Protein AF-A0A529SGU7-F1 (afdb_monomer_lite)

Sequence (131 aa):
VHPRQRAVHNLLGPTASAELVRAQTDTYDHALRNVLEPHMVALLEATMWRQIRDPDFMLGALKTYRMMTGLSQMDTDFVQNWWVNSLPQFAPAPPFPTADAEQHQLAAIGRMAVDDSYIAPDKELVAEALK

Radius of gyration: 21.24 Å; chains: 1; bounding box: 64×26×61 Å

pLDDT: mean 87.63, std 14.9, range [38.34, 98.0]

Foldseek 3Di:
DDDDDDPDPPPCPPVVVVVVVVVVVVVLLCCLPVPVLVVLLVQLLVLCVVCLVPLVLLVLSLVLNCCQQVVDQDDLVSNLCCVPPPSCVRGPDRCDPDPVSSVSNSVSSVVSNPDVPHDHDDPVSNVSSVD

Secondary structure (DSSP, 8-state):
-----S-SSS---HHHHHHHHHHHHHHHHHHIIIIIHHHHHHHHHHHHHHTTT-HHHHHHHHHHHHHHTTSS---HHHHHHHHHHTGGGT-SS-S-SSHHHHHHHHHHHHHHTT---PPPP-HHHHHHHT-

Structure (mmCIF, N/CA/C/O backbone):
data_AF-A0A529SGU7-F1
#
_entry.id   AF-A0A529SGU7-F1
#
loop_
_atom_site.group_PDB
_atom_site.id
_atom_site.type_symbol
_atom_site.label_atom_id
_atom_site.label_alt_id
_atom_site.label_comp_id
_atom_site.label_asym_id
_atom_site.label_entity_id
_atom_site.label_seq_id
_atom_site.pdbx_PDB_ins_code
_atom_site.Cartn_x
_atom_site.Cartn_y
_atom_site.Cartn_z
_atom_site.occupancy
_atom_site.B_iso_or_equiv
_atom_site.auth_seq_id
_atom_site.auth_comp_id
_atom_site.auth_asym_id
_atom_site.auth_atom_id
_atom_site.pdbx_PDB_model_num
ATOM 1 N N . VAL A 1 1 ? 49.561 -14.986 -44.511 1.00 38.34 1 VAL A N 1
ATOM 2 C CA . VAL A 1 1 ? 49.350 -13.982 -43.441 1.00 38.34 1 VAL A CA 1
ATOM 3 C C . VAL A 1 1 ? 47.846 -13.723 -43.336 1.00 38.34 1 VAL A C 1
ATOM 5 O O . VAL A 1 1 ? 47.207 -13.596 -44.367 1.00 38.34 1 VAL A O 1
ATOM 8 N N . HIS A 1 2 ? 47.311 -13.820 -42.115 1.00 39.12 2 HIS A N 1
ATOM 9 C CA . HIS A 1 2 ? 45.914 -13.853 -41.633 1.00 39.12 2 HIS A CA 1
ATOM 10 C C . HIS A 1 2 ? 44.749 -13.272 -42.469 1.00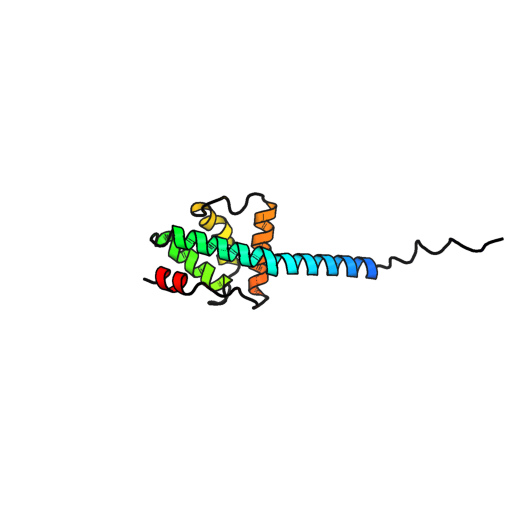 39.12 2 HIS A C 1
ATOM 12 O O . HIS A 1 2 ? 44.820 -12.124 -42.897 1.00 39.12 2 HIS A O 1
ATOM 18 N N . PRO A 1 3 ? 43.580 -13.952 -42.475 1.00 44.47 3 PRO A N 1
ATOM 19 C CA . PRO A 1 3 ? 42.276 -13.312 -42.564 1.00 44.47 3 PRO A CA 1
ATOM 20 C C . PRO A 1 3 ? 41.609 -13.331 -41.179 1.00 44.47 3 PRO A C 1
ATOM 22 O O . PRO A 1 3 ? 41.176 -14.375 -40.694 1.00 44.47 3 PRO A O 1
ATOM 25 N N . ARG A 1 4 ? 41.525 -12.193 -40.494 1.00 48.12 4 ARG A N 1
ATOM 26 C CA . ARG A 1 4 ? 40.613 -12.036 -39.352 1.00 48.12 4 ARG A CA 1
ATOM 27 C C . ARG A 1 4 ? 40.377 -10.561 -39.094 1.00 48.12 4 ARG A C 1
ATOM 29 O O . ARG A 1 4 ? 41.278 -9.760 -39.278 1.00 48.12 4 ARG A O 1
ATOM 36 N N . GLN A 1 5 ? 39.181 -10.267 -38.596 1.00 47.78 5 GLN A N 1
ATOM 37 C CA . GLN A 1 5 ? 38.707 -8.955 -38.146 1.00 47.78 5 GLN A CA 1
ATOM 38 C C . GLN A 1 5 ? 38.074 -8.048 -39.208 1.00 47.78 5 GLN A C 1
ATOM 40 O O . GLN A 1 5 ? 38.415 -6.880 -39.329 1.00 47.78 5 GLN A O 1
ATOM 45 N N . ARG A 1 6 ? 37.033 -8.537 -39.887 1.00 46.09 6 ARG A N 1
ATOM 46 C CA . ARG A 1 6 ? 35.913 -7.671 -40.300 1.00 46.09 6 ARG A CA 1
ATOM 47 C C . ARG A 1 6 ? 34.583 -8.417 -40.196 1.00 46.09 6 ARG A C 1
ATOM 49 O O . ARG A 1 6 ? 33.979 -8.725 -41.209 1.00 46.09 6 ARG A O 1
ATOM 56 N N . ALA A 1 7 ? 34.152 -8.740 -38.977 1.00 48.75 7 ALA A N 1
ATOM 57 C CA . ALA A 1 7 ? 32.763 -9.132 -38.701 1.00 48.75 7 ALA A CA 1
ATOM 58 C C . ALA A 1 7 ? 32.495 -9.204 -37.187 1.00 48.75 7 ALA A C 1
ATOM 60 O O . ALA A 1 7 ? 32.244 -10.274 -36.652 1.00 48.75 7 ALA A O 1
ATOM 61 N N . VAL A 1 8 ? 32.586 -8.082 -36.469 1.00 48.19 8 VAL A N 1
ATOM 62 C CA . VAL A 1 8 ? 31.985 -7.992 -35.117 1.00 48.19 8 VAL A CA 1
ATOM 63 C C . VAL A 1 8 ? 31.100 -6.760 -34.923 1.00 48.19 8 VAL A C 1
ATOM 65 O O . VAL A 1 8 ? 30.433 -6.653 -33.908 1.00 48.19 8 VAL A O 1
ATOM 68 N N . HIS A 1 9 ? 30.991 -5.875 -35.917 1.00 47.56 9 HIS A N 1
ATOM 69 C CA . HIS A 1 9 ? 30.150 -4.673 -35.820 1.00 47.56 9 HIS A CA 1
ATOM 70 C C . HIS A 1 9 ? 28.767 -4.822 -36.476 1.00 47.56 9 HIS A C 1
ATOM 72 O O . HIS A 1 9 ? 28.086 -3.826 -36.668 1.00 47.56 9 HIS A O 1
ATOM 78 N N . ASN A 1 10 ? 28.343 -6.045 -36.821 1.00 49.22 10 ASN A N 1
ATOM 79 C CA . ASN A 1 10 ? 27.050 -6.285 -37.483 1.00 49.22 10 ASN A CA 1
ATOM 80 C C . ASN A 1 10 ? 26.204 -7.392 -36.822 1.00 49.22 10 ASN A C 1
ATOM 82 O O . ASN A 1 10 ? 25.335 -7.966 -37.466 1.00 49.22 10 ASN A O 1
ATOM 86 N N . LEU A 1 11 ? 26.490 -7.732 -35.557 1.00 51.81 11 LEU A N 1
ATOM 87 C CA . LEU A 1 11 ? 25.861 -8.851 -34.831 1.00 51.81 11 LEU A CA 1
ATOM 88 C C . LEU A 1 11 ? 24.975 -8.425 -33.648 1.00 51.81 11 LEU A C 1
ATOM 90 O O . LEU A 1 11 ? 24.464 -9.277 -32.933 1.00 51.81 11 LEU A O 1
ATOM 94 N N . LEU A 1 12 ? 24.747 -7.124 -33.465 1.00 55.84 12 LEU A N 1
ATOM 95 C CA . LEU A 1 12 ? 23.706 -6.607 -32.575 1.00 55.84 12 LEU A CA 1
ATOM 96 C C . LEU A 1 12 ? 22.534 -6.168 -33.458 1.00 55.84 12 LEU A C 1
ATOM 98 O O . LEU A 1 12 ? 22.432 -5.012 -33.858 1.00 55.84 12 LEU A O 1
ATOM 102 N N . GLY A 1 13 ? 21.716 -7.135 -33.872 1.00 55.12 13 GLY A N 1
ATOM 103 C CA . GLY A 1 13 ? 20.489 -6.859 -34.619 1.00 55.12 13 GLY A CA 1
ATOM 104 C C . GLY A 1 13 ? 19.429 -6.184 -33.734 1.00 55.12 13 GLY A C 1
ATOM 105 O O . GLY A 1 13 ? 19.524 -6.262 -32.509 1.00 55.12 13 GLY A O 1
ATOM 106 N N . PRO A 1 14 ? 18.380 -5.574 -34.318 1.00 62.81 14 PRO A N 1
ATOM 107 C CA . PRO A 1 14 ? 17.268 -4.959 -33.576 1.00 62.81 14 PRO A CA 1
ATOM 108 C C . PRO A 1 14 ? 16.601 -5.908 -32.563 1.00 62.81 14 PRO A C 1
ATOM 110 O O . PRO A 1 14 ? 16.027 -5.456 -31.576 1.00 62.81 14 PRO A O 1
ATOM 113 N N . THR A 1 15 ? 16.726 -7.221 -32.767 1.00 65.75 15 THR A N 1
ATOM 114 C CA . THR A 1 15 ? 16.271 -8.263 -31.842 1.00 65.75 15 THR A CA 1
ATOM 115 C C . THR A 1 15 ? 17.071 -8.310 -30.541 1.00 65.75 15 THR A C 1
ATOM 117 O O . THR A 1 15 ? 16.459 -8.443 -29.492 1.00 65.75 15 THR A O 1
ATOM 120 N N . ALA A 1 16 ? 18.393 -8.112 -30.569 1.00 67.88 16 ALA A N 1
ATOM 121 C CA . ALA A 1 16 ? 19.214 -8.103 -29.354 1.00 67.88 16 ALA A CA 1
AT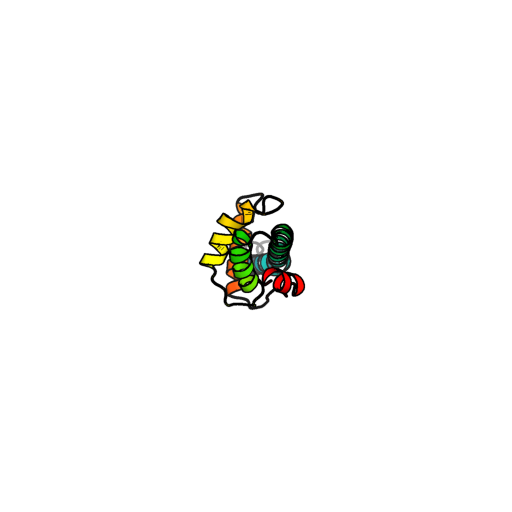OM 122 C C . ALA A 1 16 ? 18.844 -6.922 -28.438 1.00 67.88 16 ALA A C 1
ATOM 124 O O . ALA A 1 16 ? 18.746 -7.074 -27.224 1.00 67.88 16 ALA A O 1
ATOM 125 N N . SER A 1 17 ? 18.563 -5.751 -29.018 1.00 70.50 17 SER A N 1
ATOM 126 C CA . SER A 1 17 ? 18.061 -4.598 -28.262 1.00 70.50 17 SER A CA 1
ATOM 127 C C . SER A 1 17 ? 16.658 -4.845 -27.697 1.00 70.50 17 SER A C 1
ATOM 129 O O . SER A 1 17 ? 16.391 -4.484 -26.556 1.00 70.50 17 SER A O 1
ATOM 131 N N . ALA A 1 18 ? 15.767 -5.487 -28.462 1.00 75.75 18 ALA A N 1
ATOM 132 C CA . ALA A 1 18 ? 14.421 -5.829 -27.998 1.00 75.75 18 ALA A CA 1
ATOM 133 C C . ALA A 1 18 ? 14.432 -6.871 -26.862 1.00 75.75 18 ALA A C 1
ATOM 135 O O . ALA A 1 18 ? 13.658 -6.752 -25.915 1.00 75.75 18 ALA A O 1
ATOM 136 N N . GLU A 1 19 ? 15.327 -7.861 -26.924 1.00 77.56 19 GLU A N 1
ATOM 137 C CA . GLU A 1 19 ? 15.518 -8.854 -25.861 1.00 77.56 19 GLU A CA 1
ATOM 138 C C . GLU A 1 19 ? 16.063 -8.221 -24.578 1.00 77.56 19 GLU A C 1
ATOM 140 O O . GLU A 1 19 ? 15.572 -8.532 -23.496 1.00 77.56 19 GLU A O 1
ATOM 145 N N . LEU A 1 20 ? 17.016 -7.287 -24.684 1.00 81.44 20 LEU A N 1
ATOM 146 C CA . LEU A 1 20 ? 17.531 -6.548 -23.527 1.00 81.44 20 LEU A CA 1
ATOM 147 C C . LEU A 1 20 ? 16.454 -5.684 -22.864 1.00 81.44 20 LEU A C 1
ATOM 149 O O . LEU A 1 20 ? 16.349 -5.682 -21.639 1.00 81.44 20 LEU A O 1
ATOM 153 N N . VAL A 1 21 ? 15.640 -4.982 -23.658 1.00 86.06 21 VAL A N 1
ATOM 154 C CA . VAL A 1 21 ? 14.517 -4.188 -23.134 1.00 86.06 21 VAL A CA 1
ATOM 155 C C . VAL A 1 21 ? 13.516 -5.092 -22.420 1.00 86.06 21 VAL A C 1
ATOM 157 O O . VAL A 1 21 ? 13.133 -4.796 -21.293 1.00 86.06 21 VAL A O 1
ATOM 160 N N . ARG A 1 22 ? 13.145 -6.228 -23.024 1.00 84.19 22 ARG A N 1
ATOM 161 C CA . ARG A 1 22 ? 12.232 -7.191 -22.395 1.00 84.19 22 ARG A CA 1
ATOM 162 C C . ARG A 1 22 ? 12.797 -7.748 -21.091 1.00 84.19 22 ARG A C 1
ATOM 164 O O . ARG A 1 22 ? 12.105 -7.723 -20.083 1.00 84.19 22 ARG A O 1
ATOM 171 N N . ALA A 1 23 ? 14.060 -8.169 -21.083 1.00 87.38 23 ALA A N 1
ATOM 172 C CA . ALA A 1 23 ? 14.714 -8.671 -19.877 1.00 87.38 23 ALA A CA 1
ATOM 173 C C . ALA A 1 23 ? 14.768 -7.613 -18.760 1.00 87.38 23 ALA A C 1
ATOM 175 O O . ALA A 1 23 ? 14.616 -7.943 -17.582 1.00 87.38 23 ALA A O 1
ATOM 176 N N . GLN A 1 24 ? 14.959 -6.338 -19.115 1.00 87.38 24 GLN A N 1
ATOM 177 C CA . GLN A 1 24 ? 14.917 -5.237 -18.157 1.00 87.38 24 GLN A CA 1
ATOM 178 C C . GLN A 1 24 ? 13.508 -5.030 -17.592 1.00 87.38 24 GLN A C 1
ATOM 180 O O . GLN A 1 24 ? 13.370 -4.906 -16.376 1.00 87.38 24 GLN A O 1
ATOM 185 N N . THR A 1 25 ? 12.477 -5.040 -18.444 1.00 89.75 25 THR A N 1
ATOM 186 C CA . THR A 1 25 ? 11.076 -4.977 -18.007 1.00 89.75 25 THR A CA 1
ATOM 187 C C . THR A 1 25 ? 10.745 -6.135 -17.074 1.00 89.75 25 THR A C 1
ATOM 189 O O . THR A 1 25 ? 10.278 -5.884 -15.972 1.00 89.75 25 THR A O 1
ATOM 192 N N . ASP A 1 26 ? 11.081 -7.373 -17.444 1.00 91.31 26 ASP A N 1
ATOM 193 C CA . ASP A 1 26 ? 10.804 -8.564 -16.634 1.00 91.31 26 ASP A CA 1
ATOM 194 C C . ASP A 1 26 ? 11.507 -8.499 -15.267 1.00 91.31 26 ASP A C 1
ATOM 196 O O . ASP A 1 26 ? 10.932 -8.857 -14.238 1.00 91.31 26 ASP A O 1
ATOM 200 N N . THR A 1 27 ? 12.748 -7.999 -15.233 1.00 93.94 27 THR A N 1
ATOM 201 C CA . THR A 1 27 ? 13.501 -7.812 -13.982 1.00 93.94 27 THR A CA 1
ATOM 202 C C . THR A 1 27 ? 12.854 -6.752 -13.093 1.00 93.94 27 THR A C 1
ATOM 204 O O . THR A 1 27 ? 12.756 -6.937 -11.879 1.00 93.94 27 THR A O 1
ATOM 207 N N . TYR A 1 28 ? 12.414 -5.642 -13.685 1.00 93.75 28 TYR A N 1
ATOM 208 C CA . TYR A 1 28 ? 11.745 -4.564 -12.964 1.00 93.75 28 TYR A CA 1
ATOM 209 C C . TYR A 1 28 ? 10.408 -5.029 -12.384 1.00 93.75 28 TYR A C 1
ATOM 211 O O . TYR A 1 28 ? 10.160 -4.888 -11.190 1.00 93.75 28 TYR A O 1
ATOM 219 N N . ASP A 1 29 ? 9.603 -5.686 -13.207 1.00 93.88 29 ASP A N 1
ATOM 220 C CA . ASP A 1 29 ? 8.342 -6.315 -12.845 1.00 93.88 29 ASP A CA 1
ATOM 221 C C . ASP A 1 29 ? 8.506 -7.326 -11.706 1.00 93.88 29 ASP A C 1
ATOM 223 O O . ASP A 1 29 ? 7.755 -7.316 -10.726 1.00 93.88 29 ASP A O 1
ATOM 227 N N . HIS A 1 30 ? 9.539 -8.163 -11.789 1.00 93.75 30 HIS A N 1
ATOM 228 C CA . HIS A 1 30 ? 9.894 -9.085 -10.722 1.00 93.75 30 HIS A CA 1
ATOM 229 C C . HIS A 1 30 ? 10.272 -8.351 -9.428 1.00 93.75 30 HIS A C 1
ATOM 231 O O . HIS A 1 30 ? 9.913 -8.814 -8.344 1.00 93.75 30 HIS A O 1
ATOM 237 N N . ALA A 1 31 ? 10.995 -7.232 -9.508 1.00 94.81 31 ALA A N 1
ATOM 238 C CA . ALA A 1 31 ? 11.353 -6.435 -8.337 1.00 94.81 31 ALA A CA 1
ATOM 239 C C . ALA A 1 31 ? 10.123 -5.774 -7.695 1.00 94.81 31 ALA A C 1
ATOM 241 O O . ALA A 1 31 ? 9.996 -5.807 -6.470 1.00 94.81 31 ALA A O 1
ATOM 242 N N . LEU A 1 32 ? 9.195 -5.242 -8.500 1.00 95.12 32 LEU A N 1
ATOM 243 C CA . LEU A 1 32 ? 7.925 -4.717 -7.999 1.00 95.12 32 LEU A CA 1
ATOM 244 C C . LEU A 1 32 ? 7.181 -5.798 -7.211 1.00 95.12 32 LEU A C 1
ATOM 246 O O . LEU A 1 32 ? 6.928 -5.620 -6.022 1.00 95.12 32 LEU A O 1
ATOM 250 N N . ARG A 1 33 ? 6.955 -6.957 -7.833 1.00 95.00 33 ARG A N 1
ATOM 251 C CA . ARG A 1 33 ? 6.201 -8.064 -7.236 1.00 95.00 33 ARG A CA 1
ATOM 252 C C . ARG A 1 33 ? 6.836 -8.651 -5.984 1.00 95.00 33 ARG A C 1
ATOM 254 O O . ARG A 1 33 ? 6.165 -8.895 -4.993 1.00 95.00 33 ARG A O 1
ATOM 261 N N . ASN A 1 34 ? 8.124 -8.970 -6.046 1.00 94.94 34 ASN A N 1
ATOM 262 C CA . ASN A 1 34 ? 8.744 -9.820 -5.026 1.00 94.94 34 ASN A CA 1
ATOM 263 C C . ASN A 1 34 ? 9.455 -9.030 -3.929 1.00 94.94 34 ASN A C 1
ATOM 265 O O . ASN A 1 34 ? 9.855 -9.616 -2.926 1.00 94.94 34 ASN A O 1
ATOM 269 N N . VAL A 1 35 ? 9.640 -7.722 -4.116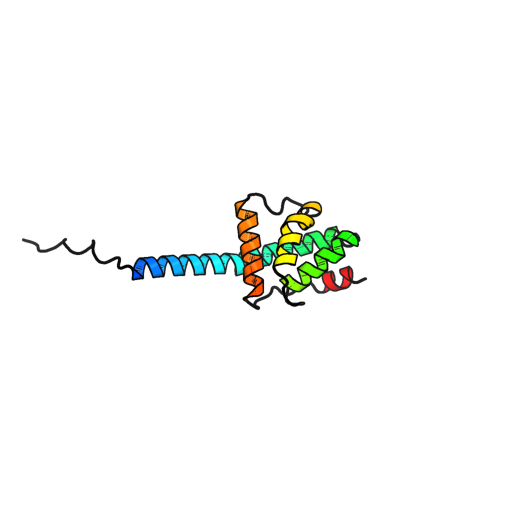 1.00 94.25 35 VAL A N 1
ATOM 270 C CA . VAL A 1 35 ? 10.308 -6.861 -3.135 1.00 94.25 35 VAL A CA 1
ATOM 271 C C . VAL A 1 35 ? 9.392 -5.728 -2.704 1.00 94.25 35 VAL A C 1
ATOM 273 O O . VAL A 1 35 ? 9.180 -5.543 -1.507 1.00 94.25 35 VAL A O 1
ATOM 276 N N . LEU A 1 36 ? 8.849 -4.965 -3.656 1.00 94.94 36 LEU A N 1
ATOM 277 C CA . LEU A 1 36 ? 8.132 -3.740 -3.316 1.00 94.94 36 LEU A CA 1
ATOM 278 C C . LEU A 1 36 ? 6.726 -4.014 -2.774 1.00 94.94 36 LEU A C 1
ATOM 280 O O . LEU A 1 36 ? 6.390 -3.493 -1.715 1.00 94.94 36 LEU A O 1
ATOM 284 N N . GLU A 1 37 ? 5.939 -4.861 -3.436 1.00 95.62 37 GLU A N 1
ATOM 285 C CA . GLU A 1 37 ? 4.578 -5.204 -3.004 1.00 95.62 37 GLU A CA 1
ATOM 286 C C . GLU A 1 37 ? 4.523 -5.742 -1.553 1.00 95.62 37 GLU A C 1
ATOM 288 O O . GLU A 1 37 ? 3.763 -5.180 -0.758 1.00 95.62 37 GLU A O 1
ATOM 293 N N . PRO A 1 38 ? 5.356 -6.723 -1.126 1.00 95.69 38 PRO A N 1
ATOM 294 C CA . PRO A 1 38 ? 5.377 -7.180 0.266 1.00 95.69 38 PRO A CA 1
ATOM 295 C C . PRO A 1 38 ? 5.732 -6.073 1.262 1.00 95.69 38 PRO A C 1
ATOM 297 O O . PRO A 1 38 ? 5.126 -5.981 2.327 1.00 95.69 38 PRO A O 1
ATOM 300 N N . HIS A 1 39 ? 6.701 -5.213 0.930 1.00 94.50 39 HIS A N 1
ATOM 301 C CA . HIS A 1 39 ? 7.086 -4.102 1.801 1.00 94.50 39 HIS A CA 1
ATOM 302 C C . HIS A 1 39 ? 5.976 -3.062 1.940 1.00 94.50 39 HIS A C 1
ATOM 304 O O . HIS A 1 39 ? 5.773 -2.533 3.031 1.00 94.50 39 HIS A O 1
ATOM 310 N N . MET A 1 40 ? 5.247 -2.778 0.860 1.00 95.94 40 MET A N 1
ATOM 311 C CA . MET A 1 40 ? 4.093 -1.884 0.907 1.00 95.94 40 MET A CA 1
ATOM 312 C C . MET A 1 40 ? 3.003 -2.452 1.819 1.00 95.94 40 MET A C 1
ATOM 314 O O . MET A 1 40 ? 2.522 -1.748 2.704 1.00 95.94 40 MET A O 1
ATOM 318 N N . VAL A 1 41 ? 2.658 -3.734 1.669 1.00 96.25 41 VAL A N 1
ATOM 319 C CA . VAL A 1 41 ? 1.670 -4.389 2.542 1.00 96.25 41 VAL A CA 1
ATOM 320 C C . VAL A 1 41 ? 2.122 -4.340 4.006 1.00 96.25 41 VAL A C 1
ATOM 322 O O . VAL A 1 41 ? 1.356 -3.895 4.856 1.00 96.25 41 VAL A O 1
ATOM 325 N N . ALA A 1 42 ? 3.386 -4.659 4.295 1.00 95.50 42 ALA A N 1
ATOM 326 C CA . ALA A 1 42 ? 3.933 -4.604 5.653 1.00 95.50 42 ALA A CA 1
ATOM 327 C C . ALA A 1 42 ? 3.920 -3.186 6.260 1.00 95.50 42 ALA A C 1
ATOM 329 O O . ALA A 1 42 ? 3.631 -3.011 7.445 1.00 95.50 42 ALA A O 1
ATOM 330 N N . LEU A 1 43 ? 4.214 -2.153 5.463 1.00 95.62 43 LEU A N 1
ATOM 331 C CA . LEU A 1 43 ? 4.105 -0.755 5.889 1.00 95.62 43 LEU A CA 1
ATOM 332 C C . LEU A 1 43 ? 2.657 -0.399 6.258 1.00 95.62 43 LEU A C 1
ATOM 334 O O . LEU A 1 43 ? 2.424 0.261 7.277 1.00 95.62 43 LEU A O 1
ATOM 338 N N . LEU A 1 44 ? 1.693 -0.821 5.435 1.00 97.00 44 LEU A N 1
ATOM 339 C CA . LEU A 1 44 ? 0.276 -0.578 5.683 1.00 97.00 44 LEU A CA 1
ATOM 340 C C . LEU A 1 44 ? -0.182 -1.287 6.961 1.00 97.00 44 LEU A C 1
ATOM 342 O O . LEU A 1 44 ? -0.767 -0.638 7.824 1.00 97.00 44 LEU A O 1
ATOM 346 N N . GLU A 1 45 ? 0.163 -2.562 7.140 1.00 97.19 45 GLU A N 1
ATOM 347 C CA . GLU A 1 45 ? -0.136 -3.335 8.354 1.00 97.19 45 GLU A CA 1
ATOM 348 C C . GLU A 1 45 ? 0.454 -2.685 9.606 1.00 97.19 45 GLU A C 1
ATOM 350 O O . GLU A 1 45 ? -0.251 -2.473 10.593 1.00 97.19 45 GLU A O 1
ATOM 355 N N . ALA A 1 46 ? 1.732 -2.298 9.563 1.00 96.19 46 ALA A N 1
ATOM 356 C CA . ALA A 1 46 ? 2.386 -1.624 10.680 1.00 96.19 46 ALA A CA 1
ATOM 357 C C . ALA A 1 46 ? 1.693 -0.298 11.035 1.00 96.19 46 ALA A C 1
ATOM 359 O O . ALA A 1 46 ? 1.546 0.045 12.213 1.00 96.19 46 ALA A O 1
ATOM 360 N N . THR A 1 47 ? 1.242 0.446 10.022 1.00 96.75 47 THR A N 1
ATOM 361 C CA . THR A 1 47 ? 0.500 1.696 10.221 1.00 96.75 47 THR A CA 1
ATOM 362 C C . THR A 1 47 ? -0.889 1.422 10.803 1.00 96.75 47 THR A C 1
ATOM 364 O O . THR A 1 47 ? -1.281 2.083 11.763 1.00 96.75 47 THR A O 1
ATOM 367 N N . MET A 1 48 ? -1.601 0.408 10.303 1.00 97.31 48 MET A N 1
ATOM 368 C CA . MET A 1 48 ? -2.901 -0.021 10.828 1.00 97.31 48 MET A CA 1
ATOM 369 C C . MET A 1 48 ? -2.828 -0.464 12.281 1.00 97.31 48 MET A C 1
ATOM 371 O O . MET A 1 48 ? -3.631 0.001 13.084 1.00 97.31 48 MET A O 1
ATOM 375 N N . TRP A 1 49 ? -1.837 -1.268 12.658 1.00 96.88 49 TRP A N 1
ATOM 376 C CA . TRP A 1 49 ? -1.644 -1.655 14.054 1.00 96.88 49 TRP A CA 1
ATOM 377 C C . TRP A 1 49 ? -1.424 -0.451 14.972 1.00 96.88 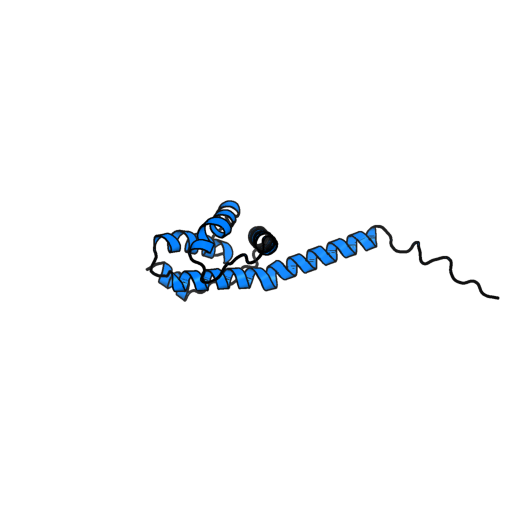49 TRP A C 1
ATOM 379 O O . TRP A 1 49 ? -1.981 -0.383 16.069 1.00 96.88 49 TRP A O 1
ATOM 389 N N . ARG A 1 50 ? -0.645 0.537 14.521 1.00 95.75 50 ARG A N 1
ATOM 390 C CA . ARG A 1 50 ? -0.384 1.757 15.295 1.00 95.75 50 ARG A CA 1
ATOM 391 C C . ARG A 1 50 ? -1.629 2.632 15.449 1.00 95.75 50 ARG A C 1
ATOM 393 O O . ARG A 1 50 ? -1.804 3.245 16.499 1.00 95.75 50 ARG A O 1
ATOM 400 N N . GLN A 1 51 ? -2.470 2.675 14.421 1.00 96.19 51 GLN A N 1
ATOM 401 C CA . GLN A 1 51 ? -3.683 3.492 14.354 1.00 96.19 51 GLN A CA 1
ATOM 402 C C . GLN A 1 51 ? -4.961 2.672 14.578 1.00 96.19 51 GLN A C 1
ATOM 404 O O . GLN A 1 51 ? -6.042 3.083 14.172 1.00 96.19 51 GLN A O 1
ATOM 409 N N . ILE A 1 52 ? -4.866 1.515 15.241 1.00 95.62 52 ILE A N 1
ATOM 410 C CA . ILE A 1 52 ? -5.972 0.546 15.331 1.00 95.62 52 ILE A CA 1
ATOM 411 C C . ILE A 1 52 ? -7.235 1.106 16.004 1.00 95.62 52 ILE A C 1
ATOM 413 O O . ILE A 1 52 ? -8.334 0.609 15.800 1.00 95.62 52 ILE A O 1
ATOM 417 N N . ARG A 1 53 ? -7.076 2.165 16.806 1.00 94.75 53 ARG A N 1
ATOM 418 C CA . ARG A 1 53 ? -8.154 2.849 17.534 1.00 94.75 53 ARG A CA 1
ATOM 419 C C . ARG A 1 53 ? -8.655 4.118 16.839 1.00 94.75 53 ARG A C 1
ATOM 421 O O . ARG A 1 53 ? -9.531 4.774 17.394 1.00 94.75 53 ARG A O 1
ATOM 428 N N . ASP A 1 54 ? -8.079 4.491 15.699 1.00 95.50 54 ASP A N 1
ATOM 429 C CA . ASP A 1 54 ? -8.477 5.658 14.914 1.00 95.50 54 ASP A CA 1
ATOM 430 C C . ASP A 1 54 ? -9.463 5.218 13.815 1.00 95.50 54 ASP A C 1
ATOM 432 O O . ASP A 1 54 ? -9.045 4.636 12.807 1.00 95.50 54 ASP A O 1
ATOM 436 N N . PRO A 1 55 ? -10.776 5.454 13.992 1.00 93.31 55 PRO A N 1
ATOM 437 C CA . PRO A 1 55 ? -11.777 5.005 13.031 1.00 93.31 55 PRO A CA 1
ATOM 438 C C . PRO A 1 55 ? -11.701 5.753 11.692 1.00 93.31 55 PRO A C 1
ATOM 440 O O . PRO A 1 55 ? -12.016 5.163 10.656 1.00 93.31 55 PRO A O 1
ATOM 443 N N . ASP A 1 56 ? -11.266 7.017 11.694 1.00 91.81 56 ASP A N 1
ATOM 444 C CA . ASP A 1 56 ? -11.186 7.839 10.483 1.00 91.81 56 ASP A CA 1
ATOM 445 C C . ASP A 1 56 ? -10.074 7.323 9.565 1.00 91.81 56 ASP A C 1
ATOM 447 O O . ASP A 1 56 ? -10.258 7.192 8.350 1.00 91.81 56 ASP A O 1
ATOM 451 N N . PHE A 1 57 ? -8.938 6.938 10.152 1.00 95.50 57 PHE A N 1
ATOM 452 C CA . PHE A 1 57 ? -7.873 6.257 9.424 1.00 95.50 57 PHE A CA 1
ATOM 453 C C . PHE A 1 57 ? -8.279 4.844 8.988 1.00 95.50 57 PHE A C 1
ATOM 455 O O . PHE A 1 57 ? -8.081 4.464 7.825 1.00 95.50 57 PHE A O 1
ATOM 462 N N . MET A 1 58 ? -8.842 4.058 9.913 1.00 96.69 58 MET A N 1
ATOM 463 C CA . MET A 1 58 ? -9.054 2.626 9.708 1.00 96.69 58 MET A CA 1
ATOM 464 C C . MET A 1 58 ? -9.999 2.326 8.545 1.00 96.69 58 MET A C 1
ATOM 466 O O . MET A 1 58 ? -9.782 1.358 7.819 1.00 96.69 58 MET A O 1
ATOM 470 N N . LEU A 1 59 ? -11.008 3.169 8.304 1.00 94.94 59 LEU A N 1
ATOM 471 C CA . LEU A 1 59 ? -11.940 2.983 7.191 1.00 94.94 59 LEU A CA 1
ATOM 472 C C . LEU A 1 59 ? -11.223 2.962 5.832 1.00 94.94 59 LEU A C 1
ATOM 474 O O . LEU A 1 59 ? -11.434 2.057 5.018 1.00 94.94 59 LEU A O 1
ATOM 478 N N . GLY A 1 60 ? -10.371 3.960 5.585 1.00 96.81 60 GLY A N 1
ATOM 479 C CA . GLY A 1 60 ? -9.594 4.050 4.352 1.00 96.81 60 GLY A CA 1
ATOM 480 C C . GLY A 1 60 ? -8.531 2.957 4.273 1.00 96.81 60 GLY A C 1
ATOM 481 O O . GLY A 1 60 ? -8.403 2.300 3.239 1.00 96.81 60 GLY A O 1
ATOM 482 N N . ALA A 1 61 ? -7.836 2.707 5.386 1.00 97.75 61 ALA A N 1
ATOM 483 C CA . ALA A 1 61 ? -6.783 1.704 5.456 1.00 97.75 61 ALA A CA 1
ATOM 484 C C . ALA A 1 61 ? -7.311 0.290 5.203 1.00 97.75 61 ALA A C 1
ATOM 486 O O . ALA A 1 61 ? -6.753 -0.425 4.377 1.00 97.75 61 ALA A O 1
ATOM 487 N N . LEU A 1 62 ? -8.424 -0.100 5.829 1.00 97.31 62 LEU A N 1
ATOM 488 C CA . LEU A 1 62 ? -9.017 -1.423 5.656 1.00 97.31 62 LEU A CA 1
ATOM 489 C C . LEU A 1 62 ? -9.557 -1.623 4.236 1.00 97.31 62 LEU A C 1
ATOM 491 O O . LEU A 1 62 ? -9.403 -2.706 3.669 1.00 97.31 62 LEU A O 1
ATOM 495 N N . LYS A 1 63 ? -10.164 -0.589 3.634 1.00 97.50 63 LYS A N 1
ATOM 496 C CA . LYS A 1 63 ? -10.609 -0.649 2.234 1.00 97.50 63 LYS A CA 1
ATOM 497 C C . LYS A 1 63 ? -9.421 -0.893 1.299 1.00 97.50 63 LYS A C 1
ATOM 499 O O . LYS A 1 63 ? -9.480 -1.819 0.493 1.00 97.50 63 LYS A O 1
ATOM 504 N N . THR A 1 64 ? -8.350 -0.115 1.446 1.00 98.00 64 THR A N 1
ATOM 505 C CA . THR A 1 64 ? -7.121 -0.260 0.655 1.00 98.00 64 THR A CA 1
ATOM 506 C C . THR A 1 64 ? -6.450 -1.615 0.884 1.00 98.00 64 THR A C 1
ATOM 508 O O . THR A 1 64 ? -6.145 -2.325 -0.072 1.00 98.00 64 THR A O 1
ATOM 511 N N . TYR A 1 65 ? -6.290 -2.023 2.143 1.00 97.88 65 TYR A N 1
ATOM 512 C CA . TYR A 1 65 ? -5.647 -3.277 2.528 1.00 97.88 65 TYR A CA 1
ATOM 513 C C . TYR A 1 65 ? -6.347 -4.491 1.919 1.00 97.88 65 TYR A C 1
ATOM 515 O O . TYR A 1 65 ? -5.697 -5.377 1.366 1.00 97.88 65 TYR A O 1
ATOM 523 N N . ARG A 1 66 ? -7.685 -4.513 1.950 1.00 97.00 66 ARG A N 1
ATOM 524 C CA . ARG A 1 66 ? -8.469 -5.598 1.350 1.00 97.00 66 ARG A CA 1
ATOM 525 C C . ARG A 1 66 ? -8.274 -5.699 -0.160 1.00 97.00 66 ARG A C 1
ATOM 527 O O . ARG A 1 66 ? -8.286 -6.804 -0.682 1.00 97.00 66 ARG A O 1
ATOM 534 N N . MET A 1 67 ? -8.092 -4.579 -0.855 1.00 97.38 67 MET A N 1
ATOM 535 C CA . MET A 1 67 ? -7.810 -4.583 -2.293 1.00 97.38 67 MET A CA 1
ATOM 536 C C . MET A 1 67 ? -6.389 -5.088 -2.580 1.00 97.38 67 MET A C 1
ATOM 538 O O . MET A 1 67 ? -6.210 -5.969 -3.411 1.00 97.38 67 MET A O 1
ATOM 542 N N . MET A 1 68 ? -5.390 -4.608 -1.832 1.00 96.50 68 MET A N 1
ATOM 543 C CA . MET A 1 68 ? -3.980 -4.990 -2.019 1.00 96.50 68 MET A CA 1
ATOM 544 C C . MET A 1 68 ? -3.662 -6.443 -1.621 1.00 96.50 68 MET A C 1
ATOM 546 O O . MET A 1 68 ? -2.640 -6.985 -2.031 1.00 96.50 68 MET A O 1
ATOM 550 N N . THR A 1 69 ? -4.524 -7.081 -0.824 1.00 96.38 69 THR A N 1
ATOM 551 C CA . THR A 1 69 ? -4.380 -8.481 -0.372 1.00 96.38 69 THR A CA 1
ATOM 552 C C . THR A 1 69 ? -5.374 -9.439 -1.038 1.00 96.38 69 THR A C 1
ATOM 554 O O . THR A 1 69 ? -5.513 -10.588 -0.617 1.00 96.38 69 THR A O 1
ATOM 557 N N . GLY A 1 70 ? -6.098 -8.985 -2.069 1.00 94.81 70 GLY A N 1
ATOM 558 C CA . GLY A 1 70 ? -7.030 -9.823 -2.832 1.00 94.81 70 GLY A CA 1
ATOM 559 C C . GLY A 1 70 ? -8.321 -10.204 -2.095 1.00 94.81 70 GLY A C 1
ATOM 560 O O . GLY A 1 70 ? -9.079 -11.052 -2.562 1.00 94.81 70 GLY A O 1
ATOM 561 N N . LEU A 1 71 ? -8.613 -9.585 -0.947 1.00 94.12 71 LEU A N 1
ATOM 562 C CA . LEU A 1 71 ? -9.872 -9.765 -0.210 1.00 94.12 71 LEU A CA 1
ATOM 563 C C . LEU A 1 71 ? -11.060 -9.018 -0.845 1.00 94.12 71 LEU A C 1
ATOM 565 O O . LEU A 1 71 ? -12.207 -9.252 -0.454 1.00 94.12 71 LEU A O 1
ATOM 569 N N . SER A 1 72 ? -10.789 -8.100 -1.773 1.00 95.00 72 SER A N 1
ATOM 570 C CA . SER A 1 72 ? -11.765 -7.311 -2.526 1.00 95.00 72 SER A CA 1
ATOM 571 C C . SER A 1 72 ? -11.218 -6.986 -3.918 1.00 95.00 72 SER A C 1
ATOM 573 O O . SER A 1 72 ? -10.007 -6.910 -4.101 1.00 95.00 72 SER A O 1
ATOM 575 N N . GLN A 1 73 ? -12.106 -6.724 -4.883 1.00 93.44 73 GLN A N 1
ATOM 576 C CA . GLN A 1 73 ? -11.706 -6.251 -6.212 1.00 93.44 73 GLN A CA 1
ATOM 577 C C . GLN A 1 73 ? -10.951 -4.916 -6.119 1.00 93.44 73 GLN A C 1
ATOM 579 O O . GLN A 1 73 ? -11.383 -4.006 -5.407 1.00 93.44 73 GLN A O 1
ATOM 584 N N . MET A 1 74 ? -9.855 -4.809 -6.870 1.00 95.69 74 MET A N 1
ATOM 585 C CA . MET A 1 74 ? -9.006 -3.623 -6.926 1.00 95.69 74 MET A CA 1
ATOM 586 C C . MET A 1 74 ? -9.711 -2.437 -7.602 1.00 95.69 74 MET A C 1
ATOM 588 O O . MET A 1 74 ? -10.204 -2.550 -8.725 1.00 95.69 74 MET A O 1
ATOM 592 N N . ASP A 1 75 ? -9.707 -1.291 -6.923 1.00 97.06 75 ASP A N 1
ATOM 593 C CA . ASP A 1 75 ? -9.999 0.033 -7.480 1.00 97.06 75 ASP A CA 1
ATOM 594 C C . ASP A 1 75 ? -8.694 0.836 -7.454 1.00 97.06 75 ASP A C 1
ATOM 596 O O . ASP A 1 75 ? -8.311 1.411 -6.432 1.00 97.06 75 ASP A O 1
ATOM 600 N N . THR A 1 76 ? -7.961 0.790 -8.566 1.00 96.19 76 THR A N 1
ATOM 601 C CA . THR A 1 76 ? -6.602 1.333 -8.659 1.00 96.19 76 THR A CA 1
ATOM 602 C C . THR A 1 76 ? -6.568 2.837 -8.401 1.00 96.19 76 THR A C 1
ATOM 604 O O . THR A 1 76 ? -5.690 3.292 -7.671 1.00 96.19 76 THR A O 1
ATOM 607 N N . ASP A 1 77 ? -7.530 3.599 -8.926 1.00 97.25 77 ASP A N 1
ATOM 608 C CA . ASP A 1 77 ? -7.579 5.056 -8.756 1.00 97.25 77 ASP A CA 1
ATOM 609 C C . ASP A 1 77 ? -7.792 5.425 -7.286 1.00 97.25 77 ASP A C 1
ATOM 611 O O . ASP A 1 77 ? -7.100 6.292 -6.741 1.00 97.25 77 ASP A O 1
ATOM 615 N N . PHE A 1 78 ? -8.711 4.725 -6.611 1.00 97.44 78 PHE A N 1
ATOM 616 C CA . PHE A 1 78 ? -8.927 4.911 -5.181 1.00 97.44 78 PHE A CA 1
ATOM 617 C C . PHE A 1 78 ? -7.673 4.569 -4.369 1.00 97.44 78 PHE A C 1
ATOM 619 O O . PHE A 1 78 ? -7.261 5.371 -3.525 1.00 97.44 78 PHE A O 1
ATOM 626 N N . VAL A 1 79 ? -7.069 3.399 -4.615 1.00 97.88 79 VAL A N 1
ATOM 627 C CA . VAL A 1 79 ? -5.897 2.931 -3.861 1.00 97.88 79 VAL A CA 1
ATOM 628 C C . VAL A 1 79 ? -4.719 3.876 -4.056 1.00 97.88 79 VAL A C 1
ATOM 630 O O . VAL A 1 79 ? -4.138 4.304 -3.065 1.00 97.88 79 VAL A O 1
ATOM 633 N N . GLN A 1 80 ? -4.399 4.265 -5.293 1.00 97.62 80 GLN A N 1
ATOM 634 C CA . GLN A 1 80 ? -3.303 5.196 -5.577 1.00 97.62 80 GLN A CA 1
ATOM 635 C C . GLN A 1 80 ? -3.516 6.552 -4.895 1.00 97.62 80 GLN A C 1
ATOM 637 O O . GLN A 1 80 ? -2.617 7.053 -4.218 1.00 97.62 80 GLN A O 1
ATOM 642 N N . ASN A 1 81 ? -4.718 7.124 -5.010 1.00 97.62 81 ASN A N 1
ATOM 643 C CA . ASN A 1 81 ? -5.027 8.406 -4.386 1.00 97.62 81 ASN A CA 1
ATOM 644 C C . ASN A 1 81 ? -4.912 8.343 -2.856 1.00 97.62 81 ASN A C 1
ATOM 646 O O . ASN A 1 81 ? -4.315 9.228 -2.246 1.00 97.62 81 ASN A O 1
ATOM 650 N N . TRP A 1 82 ? -5.468 7.307 -2.225 1.00 97.69 82 TRP A N 1
ATOM 651 C CA . TRP A 1 82 ? -5.383 7.146 -0.773 1.00 97.69 82 TRP A CA 1
ATOM 652 C C . TRP A 1 82 ? -3.940 6.887 -0.313 1.00 97.69 82 TRP A C 1
ATOM 654 O O . TRP A 1 82 ? -3.497 7.451 0.690 1.00 97.69 82 TRP A O 1
ATOM 664 N N . TRP A 1 83 ? -3.187 6.086 -1.071 1.00 97.19 83 TRP A N 1
ATOM 665 C CA . TRP A 1 83 ? -1.791 5.753 -0.787 1.00 97.19 83 TRP A CA 1
ATOM 666 C C . TRP A 1 83 ? -0.888 6.990 -0.773 1.00 97.19 83 TRP A C 1
ATOM 668 O O . TRP A 1 83 ? -0.049 7.131 0.112 1.00 97.19 83 TRP A O 1
ATOM 678 N N . VAL A 1 84 ? -1.089 7.916 -1.712 1.00 96.00 84 VAL A N 1
ATOM 679 C CA . VAL A 1 84 ? -0.299 9.154 -1.808 1.00 96.00 84 VAL A CA 1
ATOM 680 C C . VAL A 1 84 ? -0.793 10.221 -0.832 1.00 96.00 84 VAL A C 1
ATOM 682 O O . VAL A 1 84 ? 0.011 10.884 -0.183 1.00 96.00 84 VAL A O 1
ATOM 685 N N . ASN A 1 85 ? -2.109 10.396 -0.697 1.00 95.44 85 ASN A N 1
ATOM 686 C CA . ASN A 1 85 ? -2.660 11.567 -0.011 1.00 95.44 85 ASN A CA 1
ATOM 687 C C . ASN A 1 85 ? -3.037 11.321 1.454 1.00 95.44 85 ASN A C 1
ATOM 689 O O . ASN A 1 85 ? -3.055 12.269 2.240 1.00 95.44 85 ASN A O 1
ATOM 693 N N . SER A 1 86 ? -3.351 10.083 1.839 1.00 95.69 86 SER A N 1
ATOM 694 C CA . SER A 1 86 ? -3.853 9.759 3.181 1.00 95.69 86 SER A CA 1
ATOM 695 C C . SER A 1 86 ? -2.830 9.000 4.018 1.00 95.69 86 SER A C 1
ATOM 697 O O . SER A 1 86 ? -2.533 9.438 5.126 1.00 95.69 86 SER A O 1
ATOM 699 N N . LEU A 1 87 ? -2.240 7.917 3.498 1.00 95.88 87 LEU A N 1
ATOM 700 C CA . LEU A 1 87 ? -1.282 7.087 4.247 1.00 95.88 87 LEU A CA 1
ATOM 701 C C . LEU A 1 87 ? -0.123 7.885 4.892 1.00 95.88 87 LEU A C 1
ATOM 703 O O . LEU A 1 87 ? 0.161 7.643 6.071 1.00 95.88 87 LEU A O 1
ATOM 707 N N . PRO A 1 88 ? 0.530 8.856 4.213 1.00 94.69 88 PRO A N 1
ATOM 708 C CA . PRO A 1 88 ? 1.700 9.540 4.774 1.00 94.69 88 PRO A CA 1
ATOM 709 C C . PRO A 1 88 ? 1.406 10.370 6.022 1.00 94.69 88 PRO A C 1
ATOM 711 O O . PRO A 1 88 ? 2.324 10.671 6.778 1.00 94.69 88 PRO A O 1
ATOM 714 N N . GLN A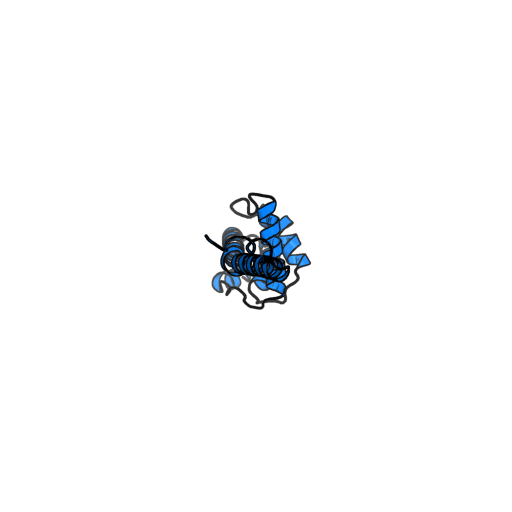 1 89 ? 0.142 10.730 6.256 1.00 93.56 89 GLN A N 1
ATOM 715 C CA . GLN A 1 89 ? -0.265 11.489 7.440 1.00 93.56 89 GLN A CA 1
ATOM 716 C C . GLN A 1 89 ? -0.178 10.648 8.726 1.00 93.56 89 GLN A C 1
ATOM 718 O O . GLN A 1 89 ? -0.104 11.201 9.821 1.00 93.56 89 GLN A O 1
ATOM 723 N N . PHE A 1 90 ? -0.159 9.316 8.595 1.00 93.62 90 PHE A N 1
ATOM 724 C CA . PHE A 1 90 ? -0.219 8.367 9.710 1.00 93.62 90 PHE A CA 1
ATOM 725 C C . PHE A 1 90 ? 1.006 7.454 9.801 1.00 93.62 90 PHE A C 1
ATOM 727 O O . PHE A 1 90 ? 1.275 6.893 10.870 1.00 93.62 90 PHE A O 1
ATOM 734 N N . ALA A 1 91 ? 1.720 7.281 8.685 1.00 89.12 91 ALA A N 1
ATOM 735 C CA . ALA A 1 91 ? 2.862 6.388 8.586 1.00 89.12 91 ALA A CA 1
ATOM 736 C C . ALA A 1 91 ? 3.968 6.769 9.596 1.00 89.12 91 ALA A C 1
ATOM 738 O O . ALA A 1 91 ? 4.262 7.949 9.795 1.00 89.12 91 ALA A O 1
ATOM 739 N N . PRO A 1 92 ? 4.625 5.782 10.233 1.00 80.56 92 PRO A N 1
ATOM 740 C CA . PRO A 1 92 ? 5.647 6.035 11.252 1.00 80.56 92 PRO A CA 1
ATOM 741 C C . PRO A 1 92 ? 6.935 6.663 10.693 1.00 80.56 92 PRO A C 1
ATOM 743 O O . PRO A 1 92 ? 7.723 7.225 11.452 1.00 80.56 92 PRO A O 1
ATOM 746 N N . ALA A 1 93 ? 7.156 6.553 9.385 1.00 80.81 93 ALA A N 1
ATOM 747 C CA . ALA A 1 93 ? 8.257 7.157 8.649 1.00 80.81 93 ALA A CA 1
ATOM 748 C C . ALA A 1 93 ? 7.753 7.597 7.263 1.00 80.81 93 ALA A C 1
ATOM 750 O O . ALA A 1 93 ? 6.748 7.049 6.804 1.00 80.81 93 ALA A O 1
ATOM 751 N N . PRO A 1 94 ? 8.436 8.541 6.583 1.00 81.44 94 PRO A N 1
ATOM 752 C CA . PRO A 1 94 ? 8.070 8.953 5.233 1.00 81.44 94 PRO A CA 1
ATOM 753 C C . PRO A 1 94 ? 8.016 7.738 4.294 1.00 81.44 94 PRO A C 1
ATOM 755 O O . PRO A 1 94 ? 9.057 7.122 4.050 1.00 81.44 94 PRO A O 1
ATOM 758 N N . PRO A 1 95 ? 6.836 7.377 3.761 1.00 79.50 95 PRO A N 1
ATOM 759 C CA . PRO A 1 95 ? 6.703 6.206 2.894 1.00 79.50 95 PRO A CA 1
ATOM 760 C C . PRO A 1 95 ? 7.362 6.424 1.524 1.00 79.50 95 PRO A C 1
ATOM 762 O O . PRO A 1 95 ? 7.724 5.463 0.845 1.00 79.50 95 PRO A O 1
ATOM 765 N N . PHE A 1 96 ? 7.578 7.690 1.152 1.00 83.94 96 PHE A N 1
ATOM 766 C CA . PHE A 1 96 ? 8.217 8.119 -0.089 1.00 83.94 96 PHE A CA 1
ATOM 767 C C . PHE A 1 96 ? 9.434 8.995 0.241 1.00 83.94 96 PHE A C 1
ATOM 769 O O . PHE A 1 96 ? 9.319 10.217 0.339 1.00 83.94 96 PHE A O 1
ATOM 776 N N . PRO A 1 97 ? 10.617 8.399 0.469 1.00 79.75 97 PRO A N 1
ATOM 777 C CA . PRO A 1 97 ? 11.824 9.175 0.749 1.00 79.75 97 PRO A CA 1
ATOM 778 C C . PRO A 1 97 ? 12.321 9.952 -0.482 1.00 79.75 97 PRO A C 1
ATOM 780 O O . PRO A 1 97 ? 13.084 10.906 -0.338 1.00 79.75 97 PRO A O 1
ATOM 783 N N . THR A 1 98 ? 11.900 9.550 -1.686 1.00 85.44 98 THR A N 1
ATOM 784 C CA . THR A 1 98 ? 12.218 10.194 -2.966 1.00 85.44 98 THR A CA 1
ATOM 785 C C . THR A 1 98 ? 10.993 10.191 -3.885 1.00 85.44 98 THR A C 1
ATOM 787 O O . THR A 1 98 ? 10.098 9.361 -3.725 1.00 85.44 98 THR A O 1
ATOM 790 N N . ALA A 1 99 ? 10.969 11.085 -4.879 1.00 81.19 99 ALA A N 1
ATOM 791 C CA . ALA A 1 99 ? 9.912 11.105 -5.898 1.00 81.19 99 ALA A CA 1
ATOM 792 C C . ALA A 1 99 ? 9.865 9.797 -6.715 1.00 81.19 99 ALA A C 1
ATOM 794 O O . ALA A 1 99 ? 8.788 9.289 -7.016 1.00 81.19 99 ALA A O 1
ATOM 795 N N . ASP A 1 100 ? 11.026 9.201 -7.001 1.00 87.44 100 ASP A N 1
ATOM 796 C CA . ASP A 1 100 ? 11.108 7.911 -7.699 1.00 87.44 100 ASP A CA 1
ATOM 797 C C . ASP A 1 100 ? 10.471 6.775 -6.878 1.00 87.44 100 ASP A C 1
ATOM 799 O O . ASP A 1 100 ? 9.834 5.879 -7.434 1.00 87.44 100 ASP A O 1
ATOM 803 N N . ALA A 1 101 ? 10.581 6.822 -5.543 1.00 89.50 101 ALA A N 1
ATOM 804 C CA . ALA A 1 101 ? 9.973 5.820 -4.670 1.00 89.50 101 ALA A CA 1
ATOM 805 C C . ALA A 1 101 ? 8.439 5.845 -4.739 1.00 89.50 101 ALA A C 1
ATOM 807 O O . ALA A 1 101 ? 7.820 4.782 -4.723 1.00 89.50 101 ALA A O 1
ATOM 808 N N . GLU A 1 102 ? 7.831 7.030 -4.845 1.00 93.50 102 GLU A N 1
ATOM 809 C CA . GLU A 1 102 ? 6.387 7.170 -5.061 1.00 93.50 102 GLU A CA 1
ATOM 810 C C . GLU A 1 102 ? 5.972 6.530 -6.389 1.00 93.50 102 GLU A C 1
ATOM 812 O O . GLU A 1 102 ? 5.088 5.676 -6.415 1.00 93.50 102 GLU A O 1
ATOM 817 N N . GLN A 1 103 ? 6.669 6.857 -7.482 1.00 95.12 103 GLN A N 1
ATOM 818 C CA . GLN A 1 103 ? 6.360 6.313 -8.807 1.00 95.12 103 GLN A CA 1
ATOM 819 C C . GLN A 1 103 ? 6.444 4.784 -8.848 1.00 95.12 103 GLN A C 1
ATOM 821 O O . GLN A 1 103 ? 5.579 4.133 -9.432 1.00 95.12 103 GLN A O 1
ATOM 826 N N . HIS A 1 104 ? 7.454 4.189 -8.208 1.00 95.56 104 HIS A N 1
ATOM 827 C CA . HIS A 1 104 ? 7.583 2.733 -8.141 1.00 95.56 104 HIS A CA 1
ATOM 828 C C . HIS A 1 104 ? 6.462 2.082 -7.324 1.00 95.56 104 HIS A C 1
ATOM 830 O O . HIS A 1 104 ? 5.965 1.024 -7.704 1.00 95.56 104 HIS A O 1
ATOM 836 N N . GLN A 1 105 ? 6.023 2.717 -6.237 1.00 94.81 105 GLN A N 1
ATOM 837 C CA . GLN A 1 105 ? 4.901 2.220 -5.439 1.00 94.81 105 GLN A CA 1
ATOM 838 C C . GLN A 1 105 ? 3.573 2.318 -6.204 1.00 94.81 105 GLN A C 1
ATOM 840 O O . GLN A 1 105 ? 2.778 1.381 -6.178 1.00 94.81 105 GLN A O 1
ATOM 845 N N . LEU A 1 106 ? 3.358 3.394 -6.966 1.00 96.50 106 LEU A N 1
ATOM 846 C CA . LEU A 1 106 ? 2.200 3.520 -7.858 1.00 96.50 106 LEU A CA 1
ATOM 847 C C . LEU A 1 106 ? 2.219 2.473 -8.982 1.00 96.50 106 LEU A C 1
ATOM 849 O O . LEU A 1 106 ? 1.177 1.896 -9.300 1.00 96.50 106 LEU A O 1
ATOM 853 N N . ALA A 1 107 ? 3.397 2.171 -9.539 1.00 96.12 107 ALA A N 1
ATOM 854 C CA . ALA A 1 107 ? 3.564 1.099 -10.519 1.00 96.12 107 ALA A CA 1
ATOM 855 C C . ALA A 1 107 ? 3.241 -0.284 -9.924 1.00 96.12 107 ALA A C 1
ATOM 857 O O . ALA A 1 107 ? 2.537 -1.069 -10.558 1.00 96.12 107 ALA A O 1
ATOM 858 N N . ALA A 1 108 ? 3.680 -0.561 -8.691 1.00 95.88 108 ALA A N 1
ATOM 859 C CA . ALA A 1 108 ? 3.324 -1.784 -7.969 1.00 95.88 108 ALA A CA 1
ATOM 860 C C . ALA A 1 108 ? 1.805 -1.894 -7.727 1.00 95.88 108 ALA A C 1
ATOM 862 O O . ALA A 1 108 ? 1.216 -2.934 -8.004 1.00 95.88 108 ALA A O 1
ATOM 863 N N . ILE A 1 109 ? 1.136 -0.812 -7.310 1.00 96.00 109 ILE A N 1
ATOM 864 C CA . ILE A 1 109 ? -0.333 -0.789 -7.163 1.00 96.00 109 ILE A CA 1
ATOM 865 C C . ILE A 1 109 ? -1.027 -1.067 -8.505 1.00 96.00 109 ILE A C 1
ATOM 867 O O . ILE A 1 109 ? -1.994 -1.825 -8.558 1.00 96.00 109 ILE A O 1
ATOM 871 N N . GLY A 1 110 ? -0.539 -0.479 -9.602 1.00 94.75 110 GLY A N 1
ATOM 872 C CA . GLY A 1 110 ? -1.064 -0.755 -10.942 1.00 94.75 110 GLY A CA 1
ATOM 873 C C . GLY A 1 110 ? -0.911 -2.225 -11.342 1.00 94.75 110 GLY A C 1
ATOM 874 O O . GLY A 1 110 ? -1.825 -2.808 -11.920 1.00 94.75 110 GLY A O 1
ATOM 875 N N . ARG A 1 111 ? 0.215 -2.846 -10.980 1.00 93.62 111 ARG A N 1
ATOM 876 C CA . ARG A 1 111 ? 0.491 -4.261 -11.244 1.00 93.62 111 ARG A CA 1
ATOM 877 C C . ARG A 1 111 ? -0.443 -5.200 -10.477 1.00 93.62 111 ARG A C 1
ATOM 879 O O . ARG A 1 111 ? -0.960 -6.142 -11.077 1.00 93.62 111 ARG A O 1
ATOM 886 N N . MET A 1 112 ? -0.694 -4.924 -9.196 1.00 93.81 112 MET A N 1
ATOM 887 C CA . MET A 1 112 ? -1.607 -5.711 -8.354 1.00 93.81 112 MET A CA 1
ATOM 888 C C . MET A 1 112 ? -3.025 -5.818 -8.944 1.00 93.81 112 MET A C 1
ATOM 890 O O . MET A 1 112 ? -3.743 -6.754 -8.629 1.00 93.81 112 MET A O 1
ATOM 894 N N . ALA A 1 113 ? -3.445 -4.887 -9.810 1.00 90.88 113 ALA A N 1
ATOM 895 C CA . ALA A 1 113 ? -4.744 -4.950 -10.485 1.00 90.88 113 ALA A CA 1
ATOM 896 C C . ALA A 1 113 ? -4.807 -5.973 -11.640 1.00 90.88 113 ALA A C 1
ATOM 898 O O . ALA A 1 113 ? -5.895 -6.284 -12.122 1.00 90.88 113 ALA A O 1
ATOM 899 N N . VAL A 1 114 ? -3.652 -6.440 -12.129 1.00 88.25 114 VAL A N 1
ATOM 900 C CA . VAL A 1 114 ? -3.521 -7.300 -13.320 1.00 88.25 114 VAL A CA 1
ATOM 901 C C . VAL A 1 114 ? -3.070 -8.719 -12.959 1.00 88.25 114 VAL A C 1
ATOM 903 O O . VAL A 1 114 ? -3.438 -9.669 -13.647 1.00 88.25 114 VAL A O 1
ATOM 906 N N . ASP A 1 115 ? -2.263 -8.872 -11.906 1.00 83.62 115 ASP A N 1
ATOM 907 C CA . ASP A 1 115 ? -1.696 -10.148 -11.450 1.00 83.62 115 ASP A CA 1
ATOM 908 C C . ASP A 1 115 ? -2.332 -10.554 -10.110 1.00 83.62 115 ASP A C 1
ATOM 910 O O . ASP A 1 115 ? -2.050 -9.944 -9.083 1.00 83.62 115 ASP A O 1
ATOM 914 N N . ASP A 1 116 ? -3.141 -11.621 -10.102 1.00 79.12 116 ASP A N 1
ATOM 915 C CA . ASP A 1 116 ? -3.850 -12.122 -8.906 1.00 79.12 116 ASP A CA 1
ATOM 916 C C . ASP A 1 116 ? -2.937 -12.829 -7.874 1.00 79.12 116 ASP A C 1
ATOM 918 O O . ASP A 1 116 ? -3.384 -13.608 -7.027 1.00 79.12 116 ASP A O 1
ATOM 922 N N . SER A 1 117 ? -1.631 -12.572 -7.924 1.00 88.12 117 SER A N 1
ATOM 923 C CA . SER A 1 117 ? -0.626 -13.134 -7.019 1.00 88.12 117 SER A CA 1
ATOM 924 C C . SER A 1 117 ? -0.502 -12.340 -5.710 1.00 88.12 117 SER A C 1
ATOM 926 O O . SER A 1 117 ? 0.591 -11.908 -5.346 1.00 88.12 117 SER A O 1
ATOM 928 N N . TYR A 1 118 ? -1.614 -12.145 -5.002 1.00 91.19 118 TYR A N 1
ATOM 929 C CA . TYR A 1 118 ? -1.669 -11.286 -3.816 1.00 91.19 118 TYR A CA 1
ATOM 930 C C . TYR A 1 118 ? -0.891 -11.819 -2.606 1.00 91.19 118 TYR A C 1
ATOM 932 O O . TYR A 1 118 ? -0.758 -13.026 -2.381 1.00 91.19 118 TYR A O 1
ATOM 940 N N . ILE A 1 119 ? -0.448 -10.880 -1.767 1.00 93.50 119 ILE A N 1
ATOM 941 C CA . ILE A 1 119 ? 0.110 -11.165 -0.444 1.00 93.50 119 ILE A CA 1
ATOM 942 C C . ILE A 1 119 ? -1.013 -11.596 0.501 1.00 93.50 119 ILE A C 1
ATOM 944 O O . ILE A 1 119 ? -2.066 -10.960 0.569 1.00 93.50 119 ILE A O 1
ATOM 948 N N . ALA A 1 120 ? -0.783 -12.683 1.240 1.00 93.56 120 ALA A N 1
ATOM 949 C CA . ALA A 1 120 ? -1.749 -13.183 2.209 1.00 93.56 120 ALA A CA 1
ATOM 950 C C . ALA A 1 120 ? -1.942 -12.167 3.353 1.00 93.56 120 ALA A C 1
ATOM 952 O O . ALA A 1 120 ? -0.947 -11.722 3.924 1.00 93.56 120 ALA A O 1
ATOM 953 N N . PRO A 1 121 ? -3.191 -11.837 3.723 1.00 94.81 121 PRO A N 1
ATOM 954 C CA . PRO A 1 121 ? -3.456 -10.854 4.763 1.00 94.81 121 PRO A CA 1
ATOM 955 C C . PRO A 1 121 ? -3.212 -11.399 6.178 1.00 94.81 121 PRO A C 1
ATOM 957 O O . PRO A 1 121 ? -3.479 -12.573 6.468 1.00 94.81 121 PRO A O 1
ATOM 960 N N . ASP A 1 122 ? -2.818 -10.510 7.087 1.00 96.19 122 ASP A N 1
ATOM 961 C CA . ASP A 1 122 ? -2.861 -10.685 8.533 1.00 96.19 122 ASP A CA 1
ATOM 962 C C . ASP A 1 122 ? -4.322 -10.764 9.009 1.00 96.19 122 ASP A C 1
ATOM 964 O O . ASP A 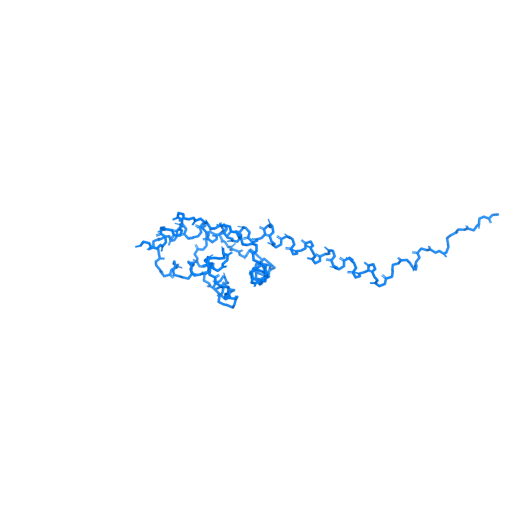1 122 ? -5.078 -9.788 9.054 1.00 96.19 122 ASP A O 1
ATOM 968 N N . LYS A 1 123 ? -4.735 -11.980 9.372 1.00 93.44 123 LYS A N 1
ATOM 969 C CA . LYS A 1 123 ? -6.098 -12.265 9.830 1.00 93.44 123 LYS A CA 1
ATOM 970 C C . LYS A 1 123 ? -6.407 -11.641 11.188 1.00 93.44 123 LYS A C 1
ATOM 972 O O . LYS A 1 123 ? -7.572 -11.341 11.442 1.00 93.44 123 LYS A O 1
ATOM 977 N N . GLU A 1 124 ? -5.408 -11.487 12.054 1.00 95.88 124 GLU A N 1
ATOM 978 C CA . GLU A 1 124 ? -5.595 -10.877 13.370 1.00 95.88 124 GLU A CA 1
ATOM 979 C C . GLU A 1 124 ? -5.842 -9.380 13.212 1.00 95.88 124 GLU A C 1
ATOM 981 O O . GLU A 1 124 ? -6.797 -8.855 13.785 1.00 95.88 124 GLU A O 1
ATOM 986 N N . LEU A 1 125 ? -5.071 -8.730 12.337 1.00 95.12 125 LEU A N 1
ATOM 987 C CA . LEU A 1 125 ? -5.268 -7.325 12.003 1.00 95.12 125 LEU A CA 1
ATOM 988 C C . LEU A 1 125 ? -6.667 -7.064 11.440 1.00 95.12 125 LEU A C 1
ATOM 990 O O . LEU A 1 125 ? -7.359 -6.157 11.899 1.00 95.12 125 LEU A O 1
ATOM 994 N N . VAL A 1 126 ? -7.107 -7.869 10.467 1.00 94.06 126 VAL A N 1
ATOM 995 C CA . VAL A 1 126 ? -8.451 -7.730 9.882 1.00 94.06 126 VAL A CA 1
ATOM 996 C C . VAL A 1 126 ? -9.533 -7.917 10.944 1.00 94.06 126 VAL A C 1
ATOM 998 O O . VAL A 1 126 ? -10.518 -7.181 10.947 1.00 94.06 126 VAL A O 1
ATOM 1001 N N . ALA A 1 127 ? -9.369 -8.891 11.841 1.00 93.94 127 ALA A N 1
ATOM 1002 C CA . ALA A 1 127 ? -10.330 -9.138 12.906 1.00 93.94 127 ALA A CA 1
ATOM 1003 C C . ALA A 1 127 ? -10.382 -7.987 13.919 1.00 93.94 127 ALA A C 1
ATOM 1005 O O . ALA A 1 127 ? -11.472 -7.633 14.356 1.00 93.94 127 ALA A O 1
ATOM 1006 N N . GLU A 1 128 ? -9.240 -7.405 14.292 1.00 94.31 128 GLU A N 1
ATOM 1007 C CA . GLU A 1 128 ? -9.181 -6.276 15.224 1.00 94.31 128 GLU A CA 1
ATOM 1008 C C . GLU A 1 128 ? -9.759 -4.996 14.609 1.00 94.31 128 GLU A C 1
ATOM 1010 O O . GLU A 1 128 ? -10.557 -4.322 15.250 1.00 94.31 128 GLU A O 1
ATOM 1015 N N . ALA A 1 129 ? -9.437 -4.706 13.346 1.00 91.44 129 ALA A N 1
ATOM 1016 C CA . ALA A 1 129 ? -9.918 -3.525 12.624 1.00 91.44 129 ALA A CA 1
ATOM 1017 C C . ALA A 1 129 ? -11.444 -3.495 12.400 1.00 91.44 129 ALA A C 1
ATOM 1019 O O . ALA A 1 129 ? -11.990 -2.462 12.017 1.00 91.44 129 ALA A O 1
ATOM 1020 N N . LEU A 1 130 ? -12.124 -4.632 12.579 1.00 90.50 130 LEU A N 1
ATOM 1021 C CA . LEU A 1 130 ? -13.570 -4.786 12.394 1.00 90.50 130 LEU A CA 1
ATOM 1022 C C . LEU A 1 130 ? -14.372 -4.776 13.708 1.00 90.50 130 LEU A C 1
ATOM 1024 O O . LEU A 1 130 ? -15.591 -4.959 13.655 1.00 90.50 130 LEU A O 1
ATOM 1028 N N . LYS A 1 131 ? -13.716 -4.626 14.862 1.00 87.56 131 LYS A N 1
ATOM 1029 C CA . LYS A 1 131 ? -14.373 -4.544 16.178 1.00 87.56 131 LYS A CA 1
ATOM 1030 C C . LYS A 1 131 ? -14.923 -3.149 16.448 1.00 87.56 131 LYS A C 1
ATOM 1032 O O . LYS A 1 131 ? -16.004 -3.091 17.075 1.00 87.56 131 LYS A O 1
#